Protein AF-A0A7C8AR17-F1 (afdb_monomer_lite)

Structure (mmCIF, N/CA/C/O backbone):
data_AF-A0A7C8AR17-F1
#
_entry.id   AF-A0A7C8AR17-F1
#
loop_
_atom_site.group_PDB
_atom_site.id
_atom_site.type_symbol
_atom_site.label_atom_id
_atom_site.label_alt_id
_atom_site.label_comp_id
_atom_site.label_asym_id
_atom_site.label_entity_id
_atom_site.label_seq_id
_atom_site.pdbx_PDB_ins_code
_atom_site.Cartn_x
_atom_site.Cartn_y
_atom_site.Cartn_z
_atom_site.occupancy
_atom_site.B_iso_or_equiv
_atom_site.auth_seq_id
_atom_site.auth_comp_id
_atom_site.auth_asym_id
_atom_site.auth_atom_id
_atom_site.pdbx_PDB_model_num
ATOM 1 N N . MET A 1 1 ? -0.932 -12.387 0.517 1.00 88.12 1 MET A N 1
ATOM 2 C CA . MET A 1 1 ? -2.046 -11.442 0.793 1.00 88.12 1 MET A CA 1
ATOM 3 C C . MET A 1 1 ? -3.404 -12.126 0.720 1.00 88.12 1 MET A C 1
ATOM 5 O O . MET A 1 1 ? -4.071 -12.160 1.744 1.00 88.12 1 MET A O 1
ATOM 9 N N . ALA A 1 2 ? -3.795 -12.712 -0.420 1.00 90.94 2 ALA A N 1
ATOM 10 C CA . ALA A 1 2 ? -5.060 -13.453 -0.530 1.00 90.94 2 ALA A CA 1
ATOM 11 C C . ALA A 1 2 ? -5.162 -14.620 0.474 1.00 90.94 2 ALA A C 1
ATOM 13 O O . ALA A 1 2 ? -6.153 -14.736 1.186 1.00 90.94 2 ALA A O 1
ATOM 14 N N . SER A 1 3 ? -4.085 -15.399 0.626 1.00 90.88 3 SER A N 1
ATOM 15 C CA . SER A 1 3 ? -3.964 -16.473 1.629 1.00 90.88 3 SER A CA 1
ATOM 16 C C . SER A 1 3 ? -4.079 -16.006 3.088 1.00 90.88 3 SER A C 1
ATOM 18 O O . SER A 1 3 ? -4.343 -16.815 3.966 1.00 90.88 3 SER A O 1
ATOM 20 N N . GLU A 1 4 ? -3.903 -14.709 3.350 1.00 91.38 4 GLU A N 1
ATOM 21 C CA . GLU A 1 4 ? -3.989 -14.090 4.683 1.00 91.38 4 GLU A CA 1
ATOM 22 C C . GLU A 1 4 ? -5.343 -13.374 4.886 1.00 91.38 4 GLU A C 1
ATOM 24 O O . GLU A 1 4 ? -5.515 -12.573 5.809 1.00 91.38 4 GLU A O 1
ATOM 29 N N . GLY A 1 5 ? -6.309 -13.627 3.993 1.00 92.31 5 GLY A N 1
ATOM 30 C CA . GLY A 1 5 ? -7.677 -13.117 4.085 1.00 92.31 5 GLY A C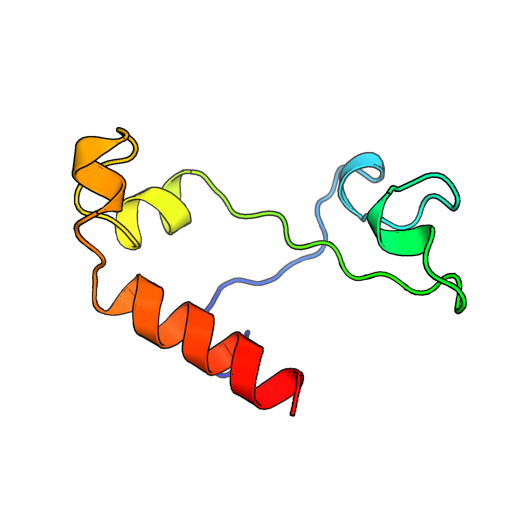A 1
ATOM 31 C C . GLY A 1 5 ? -7.868 -11.675 3.607 1.00 92.31 5 GLY A C 1
ATOM 32 O O . GLY A 1 5 ? -8.878 -11.056 3.940 1.00 92.31 5 GLY A O 1
ATOM 33 N N . PHE A 1 6 ? -6.924 -11.110 2.849 1.00 95.56 6 PHE A N 1
ATOM 34 C CA . PHE A 1 6 ? -7.123 -9.816 2.188 1.00 95.56 6 PHE A CA 1
ATOM 35 C C . PHE A 1 6 ? -7.716 -10.011 0.790 1.00 95.56 6 PHE A C 1
ATOM 37 O O . PHE A 1 6 ? -7.223 -10.831 0.020 1.00 95.56 6 PHE A O 1
ATOM 44 N N . ALA A 1 7 ? -8.734 -9.222 0.438 1.00 96.00 7 ALA A N 1
ATOM 45 C CA . ALA A 1 7 ? -9.213 -9.142 -0.939 1.00 96.00 7 ALA A CA 1
ATOM 46 C C . ALA A 1 7 ? -8.136 -8.491 -1.823 1.00 96.00 7 ALA A C 1
ATOM 48 O O . ALA A 1 7 ? -7.634 -7.415 -1.491 1.00 96.00 7 ALA A O 1
ATOM 49 N N . VAL A 1 8 ? -7.776 -9.154 -2.923 1.00 95.00 8 VAL A N 1
ATOM 50 C CA . VAL A 1 8 ? -6.737 -8.716 -3.866 1.00 95.00 8 VAL A CA 1
ATOM 51 C C . VAL A 1 8 ? -7.262 -8.893 -5.283 1.00 95.00 8 VAL A C 1
ATOM 53 O O . VAL A 1 8 ? -7.781 -9.954 -5.620 1.00 95.00 8 VAL A O 1
ATOM 56 N N . SER A 1 9 ? -7.111 -7.864 -6.106 1.00 94.69 9 SER A N 1
ATOM 57 C CA . SER A 1 9 ? -7.472 -7.881 -7.522 1.00 94.69 9 SER A CA 1
ATOM 58 C C . SER A 1 9 ? -6.704 -6.791 -8.258 1.00 94.69 9 SER A C 1
ATOM 60 O O . SER A 1 9 ? -6.423 -5.744 -7.669 1.00 94.69 9 SER A O 1
ATOM 62 N N . ASP A 1 10 ? -6.441 -6.994 -9.547 1.00 93.88 10 ASP A N 1
ATOM 63 C CA . ASP A 1 10 ? -5.984 -5.905 -10.408 1.00 93.88 10 ASP A CA 1
ATOM 64 C C . ASP A 1 10 ? -7.093 -4.846 -10.528 1.00 93.88 10 ASP A C 1
ATOM 66 O O . ASP A 1 10 ? -8.270 -5.198 -10.686 1.00 93.88 10 ASP A O 1
ATOM 70 N N . PRO A 1 11 ? -6.766 -3.545 -10.441 1.00 90.88 11 PRO A N 1
ATOM 71 C CA . PRO A 1 11 ? -7.758 -2.509 -10.657 1.00 90.88 11 PRO A CA 1
ATOM 72 C C . PRO A 1 11 ? -8.230 -2.527 -12.122 1.00 90.88 11 PRO A C 1
ATOM 74 O O . PRO A 1 11 ? -7.411 -2.687 -13.036 1.00 90.88 11 PRO A O 1
ATOM 77 N N . PRO A 1 12 ? -9.536 -2.313 -12.374 1.00 91.56 12 PRO A N 1
ATOM 78 C CA . PRO A 1 12 ? -10.074 -2.272 -13.735 1.00 91.56 12 PRO A CA 1
ATOM 79 C C . PRO A 1 12 ? -9.547 -1.068 -14.525 1.00 91.56 12 PRO A C 1
ATOM 81 O O . PRO A 1 12 ? -9.469 -1.116 -15.747 1.00 91.56 12 PRO A O 1
ATOM 84 N N . ASN A 1 13 ? -9.161 0.005 -13.829 1.00 92.81 13 ASN A N 1
ATOM 85 C CA . ASN A 1 13 ? -8.474 1.139 -14.430 1.00 92.81 13 ASN A CA 1
ATOM 86 C C . ASN A 1 13 ? -6.991 0.795 -14.643 1.00 92.81 13 ASN A C 1
ATOM 88 O O . ASN A 1 13 ? -6.254 0.621 -13.668 1.00 92.81 13 ASN A O 1
ATOM 92 N N . SER A 1 14 ? -6.558 0.744 -15.905 1.00 92.38 14 SER A N 1
ATOM 93 C CA . SER A 1 14 ? -5.173 0.459 -16.302 1.00 92.38 14 SER A CA 1
ATOM 94 C C . SER A 1 14 ? -4.157 1.418 -15.683 1.00 92.38 14 SER A C 1
ATOM 96 O O . SER A 1 14 ? -3.057 0.990 -15.335 1.00 92.38 14 SER A O 1
ATOM 98 N N . GLU A 1 15 ? -4.536 2.677 -15.453 1.00 91.00 15 GLU A N 1
ATOM 99 C CA . GLU A 1 15 ? -3.659 3.698 -14.863 1.00 91.00 15 GLU A CA 1
ATOM 100 C C . GLU A 1 15 ? -3.254 3.365 -13.419 1.00 91.00 15 GLU A C 1
ATOM 102 O O . GLU A 1 15 ? -2.205 3.787 -12.937 1.00 91.00 15 GLU A O 1
ATOM 107 N N . LEU A 1 16 ? -4.061 2.557 -12.727 1.00 93.75 16 LEU A N 1
ATOM 108 C CA . LEU A 1 16 ? -3.810 2.132 -11.349 1.00 93.75 16 LEU A CA 1
ATOM 109 C C . LEU A 1 16 ? -3.028 0.815 -11.254 1.00 93.75 16 LEU A C 1
ATOM 111 O O . LEU A 1 16 ? -2.722 0.363 -10.155 1.00 93.75 16 LEU A O 1
ATOM 115 N N . GLN A 1 17 ? -2.700 0.178 -12.382 1.00 94.94 17 GLN A N 1
ATOM 116 C CA . GLN A 1 17 ? -2.000 -1.112 -12.387 1.00 94.94 17 GLN A CA 1
ATOM 117 C C . GLN A 1 17 ? -0.482 -0.977 -12.192 1.00 94.94 17 GLN A C 1
ATOM 119 O O . GLN A 1 17 ? 0.208 -1.985 -12.061 1.00 94.94 17 GLN A O 1
ATOM 124 N N . GLY A 1 18 ? 0.065 0.245 -12.216 1.00 94.94 18 GLY A N 1
ATOM 125 C CA . GLY A 1 18 ? 1.491 0.495 -11.979 1.00 94.94 18 GLY A CA 1
ATOM 126 C C . GLY A 1 18 ? 2.435 -0.043 -13.065 1.00 94.94 18 GLY A C 1
ATOM 127 O O . GLY A 1 18 ? 3.636 -0.139 -12.835 1.00 94.94 18 GLY A O 1
ATOM 128 N N . ARG A 1 19 ? 1.918 -0.397 -14.251 1.00 95.12 19 ARG A N 1
ATOM 129 C CA . ARG A 1 19 ? 2.696 -1.015 -15.347 1.00 95.12 19 ARG A CA 1
ATOM 130 C C . ARG A 1 19 ? 3.438 -0.006 -16.226 1.00 95.12 19 ARG A C 1
ATOM 132 O O . ARG A 1 19 ? 4.299 -0.397 -17.007 1.00 95.12 19 ARG A O 1
ATOM 139 N N . HIS A 1 20 ? 3.099 1.279 -16.129 1.00 95.38 20 HIS A N 1
ATOM 140 C CA . HIS A 1 20 ? 3.703 2.305 -16.973 1.00 95.38 20 HIS A CA 1
ATOM 141 C C . HIS A 1 20 ? 5.205 2.468 -16.654 1.00 95.38 20 HIS A C 1
ATOM 143 O O . HIS A 1 20 ? 5.551 2.592 -15.474 1.00 95.38 20 HIS A O 1
ATOM 149 N N . PRO A 1 21 ? 6.108 2.534 -17.654 1.00 95.12 21 PRO A N 1
ATOM 150 C CA . PRO A 1 21 ? 7.550 2.669 -17.413 1.00 95.12 21 PRO A CA 1
ATOM 151 C C . PRO A 1 21 ? 7.942 3.926 -16.625 1.00 95.12 21 PRO A C 1
ATOM 153 O O . PRO A 1 21 ? 8.933 3.920 -15.907 1.00 95.12 21 PRO A O 1
ATOM 156 N N . GLN A 1 22 ? 7.151 4.998 -16.732 1.00 95.88 22 GLN A N 1
ATOM 157 C CA . GLN A 1 22 ? 7.374 6.253 -15.997 1.00 95.88 22 GLN A CA 1
ATOM 158 C C . GLN A 1 22 ? 6.680 6.300 -14.625 1.00 95.88 22 GLN A C 1
ATOM 160 O O . GLN A 1 22 ? 6.733 7.324 -13.948 1.00 95.88 22 GLN A O 1
ATOM 165 N N . ASN A 1 23 ? 5.999 5.229 -14.203 1.00 96.81 23 ASN A N 1
ATOM 166 C CA . ASN A 1 23 ? 5.512 5.147 -12.831 1.00 96.81 23 ASN A CA 1
ATOM 167 C C . ASN A 1 23 ? 6.715 5.191 -11.877 1.00 96.81 23 ASN A C 1
ATOM 169 O O . ASN A 1 23 ? 7.684 4.461 -12.080 1.00 96.81 23 ASN A O 1
ATOM 173 N N . ILE A 1 24 ? 6.643 6.009 -10.824 1.00 96.88 24 ILE A N 1
ATOM 174 C CA . ILE A 1 24 ? 7.752 6.203 -9.881 1.00 96.88 24 ILE A CA 1
ATOM 175 C C . ILE A 1 24 ? 8.270 4.889 -9.274 1.00 96.88 24 ILE A C 1
ATOM 177 O O . ILE A 1 24 ? 9.471 4.754 -9.051 1.00 96.88 24 ILE A O 1
ATOM 181 N N . CYS A 1 25 ? 7.404 3.889 -9.073 1.00 96.75 25 CYS A N 1
ATOM 182 C CA . CYS A 1 25 ? 7.797 2.570 -8.577 1.00 96.75 25 CYS A CA 1
ATOM 183 C C . CYS A 1 25 ? 8.733 1.821 -9.542 1.00 96.75 25 CYS A C 1
ATOM 185 O O . CYS A 1 25 ? 9.533 1.004 -9.091 1.00 96.75 25 CYS A O 1
ATOM 187 N N . ASN A 1 26 ? 8.662 2.103 -10.846 1.00 97.69 26 ASN A N 1
ATOM 188 C CA . ASN A 1 26 ? 9.461 1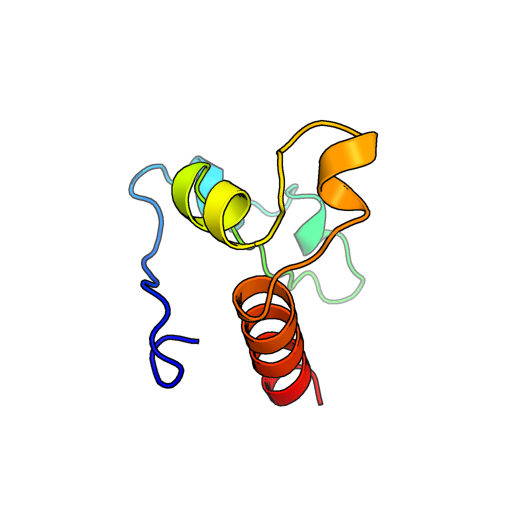.455 -11.890 1.00 97.69 26 ASN A CA 1
ATOM 189 C C . ASN A 1 26 ? 10.749 2.221 -12.227 1.00 97.69 26 ASN A C 1
ATOM 191 O O . ASN A 1 26 ? 11.507 1.769 -13.075 1.00 97.69 26 ASN A O 1
ATOM 195 N N . LEU A 1 27 ? 11.043 3.345 -11.565 1.00 97.50 27 LEU A N 1
ATOM 196 C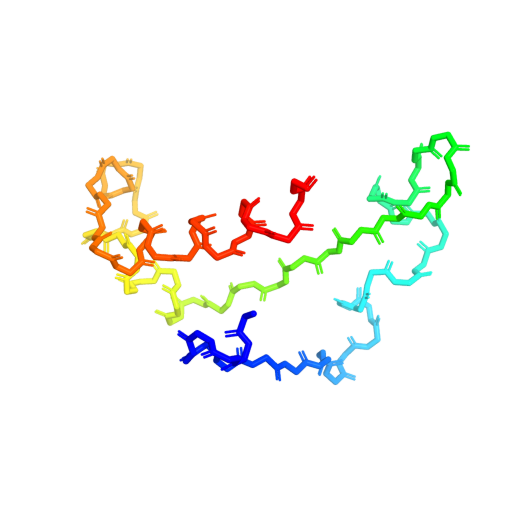 CA . LEU A 1 27 ? 12.258 4.139 -11.818 1.00 97.50 27 LEU A CA 1
ATOM 197 C C . LEU A 1 27 ? 13.495 3.636 -11.049 1.00 97.50 27 LEU A C 1
ATOM 199 O O . LEU A 1 27 ? 14.506 4.331 -10.954 1.00 97.50 27 LEU A O 1
ATOM 203 N N . SER A 1 28 ? 13.419 2.439 -10.466 1.00 96.06 28 SER A N 1
ATOM 204 C CA . SER A 1 28 ? 14.560 1.786 -9.823 1.00 96.06 28 SER A CA 1
ATOM 205 C C . SER A 1 28 ? 15.552 1.247 -10.862 1.00 96.06 28 SER A C 1
ATOM 207 O O . SER A 1 28 ? 15.224 1.094 -12.037 1.00 96.06 28 SER A O 1
ATOM 209 N N . ALA A 1 29 ? 16.763 0.885 -10.424 1.00 97.19 29 ALA A N 1
ATOM 210 C CA . ALA A 1 29 ? 17.813 0.358 -11.305 1.00 97.19 29 ALA A CA 1
ATOM 211 C C . ALA A 1 29 ? 17.393 -0.886 -12.119 1.00 97.19 29 ALA A C 1
ATOM 213 O O . ALA A 1 29 ? 17.975 -1.161 -13.164 1.00 97.19 29 ALA A O 1
ATOM 214 N N . THR A 1 30 ? 16.395 -1.645 -11.653 1.00 96.31 30 THR A N 1
ATOM 215 C CA . THR A 1 30 ? 15.901 -2.851 -12.335 1.00 96.31 30 THR A CA 1
ATOM 216 C C . THR A 1 30 ? 14.704 -2.591 -13.244 1.00 96.31 30 THR A C 1
ATOM 218 O O . THR A 1 30 ? 14.310 -3.496 -13.981 1.00 96.31 30 THR A O 1
ATOM 221 N N . GLY A 1 31 ? 14.085 -1.409 -13.172 1.00 96.62 31 GLY A N 1
ATOM 222 C CA . GLY A 1 31 ? 12.853 -1.105 -13.899 1.00 96.62 31 GLY A CA 1
ATOM 223 C C . GLY A 1 31 ? 11.602 -1.830 -13.379 1.00 96.62 31 GLY A C 1
ATOM 224 O O . GLY A 1 31 ? 10.567 -1.799 -14.039 1.00 96.62 31 GLY A O 1
ATOM 225 N N . LYS A 1 32 ? 11.688 -2.546 -12.246 1.00 95.50 32 LYS A N 1
ATOM 226 C CA . LYS A 1 32 ? 10.650 -3.481 -11.772 1.00 95.50 32 LYS A CA 1
ATOM 227 C C . LYS A 1 32 ? 10.110 -3.067 -10.404 1.00 95.50 32 LYS A C 1
ATOM 229 O O . LYS A 1 32 ? 10.663 -3.453 -9.374 1.00 95.50 32 LYS A O 1
ATOM 234 N N . GLY A 1 33 ? 9.039 -2.282 -10.406 1.00 95.31 33 GLY A N 1
ATOM 235 C CA . GLY A 1 33 ? 8.315 -1.848 -9.216 1.00 95.31 33 GLY A CA 1
ATOM 236 C C . GLY A 1 33 ? 7.068 -2.674 -8.917 1.00 95.31 33 GLY A C 1
ATOM 237 O O . GLY A 1 33 ? 6.539 -3.380 -9.772 1.00 95.31 33 GLY A O 1
ATOM 238 N N . VAL A 1 34 ? 6.569 -2.543 -7.686 1.00 94.31 34 VAL A N 1
ATOM 239 C CA . VAL A 1 34 ? 5.257 -3.054 -7.268 1.00 94.31 34 VAL A CA 1
ATOM 240 C C . VAL A 1 34 ? 4.469 -1.903 -6.650 1.00 94.31 34 VAL A C 1
ATOM 242 O O . VAL A 1 34 ? 4.955 -1.247 -5.729 1.00 94.31 34 VAL A O 1
ATOM 245 N N . GLN A 1 35 ? 3.250 -1.678 -7.138 1.00 95.75 35 GLN A N 1
ATOM 246 C CA . GLN A 1 35 ? 2.301 -0.712 -6.584 1.00 95.75 35 GLN A CA 1
ATOM 247 C C . GLN A 1 35 ? 1.168 -1.452 -5.863 1.00 95.75 35 GLN A C 1
ATOM 249 O O . GLN A 1 35 ? 0.661 -2.457 -6.355 1.00 95.75 35 GLN A O 1
ATOM 254 N N . LEU A 1 36 ? 0.764 -0.949 -4.693 1.00 95.50 36 LEU A N 1
ATOM 255 C CA . LEU A 1 36 ? -0.381 -1.456 -3.934 1.00 95.50 36 LEU A CA 1
ATOM 256 C C . LEU A 1 36 ? -1.414 -0.343 -3.764 1.00 95.50 36 LEU A C 1
ATOM 258 O O . LEU A 1 36 ? -1.188 0.609 -3.018 1.00 95.50 36 LEU A O 1
ATOM 262 N N . GLU A 1 37 ? -2.570 -0.495 -4.405 1.00 96.25 37 GLU A N 1
ATOM 263 C CA . GLU A 1 37 ? -3.715 0.393 -4.203 1.00 96.25 37 GLU A CA 1
ATOM 264 C C . GLU A 1 37 ? -4.581 -0.091 -3.036 1.00 96.25 37 GLU A C 1
ATOM 266 O O . GLU A 1 37 ? -5.081 -1.216 -3.027 1.00 96.25 37 GLU A O 1
ATOM 271 N N . ILE A 1 38 ? -4.773 0.764 -2.024 1.00 96.31 38 ILE A N 1
ATOM 272 C CA . ILE A 1 38 ? -5.468 0.401 -0.779 1.00 96.31 38 ILE A CA 1
ATOM 273 C C . ILE A 1 38 ? -6.749 1.225 -0.625 1.00 96.31 38 ILE A C 1
ATOM 275 O O . ILE A 1 38 ? -6.725 2.445 -0.400 1.00 96.31 38 ILE A O 1
ATOM 279 N N . THR A 1 39 ? -7.889 0.534 -0.665 1.00 96.31 39 THR A N 1
ATOM 280 C CA . THR A 1 39 ? -9.216 1.152 -0.547 1.00 96.31 39 THR A CA 1
ATOM 281 C C . THR A 1 39 ? -9.373 1.965 0.742 1.00 96.31 39 THR A C 1
ATOM 283 O O . THR A 1 39 ? -8.764 1.688 1.781 1.00 96.31 39 THR A O 1
ATOM 286 N N . VAL A 1 40 ? -10.249 2.976 0.706 1.00 97.81 40 VAL A N 1
ATOM 287 C CA . VAL A 1 40 ? -10.614 3.761 1.900 1.00 97.81 40 VAL A CA 1
ATOM 288 C C . VAL A 1 40 ? -11.135 2.850 3.015 1.00 97.81 40 VAL A C 1
ATOM 290 O O . VAL A 1 40 ? -10.779 3.051 4.175 1.00 97.81 40 VAL A O 1
ATOM 293 N N . GLY A 1 41 ? -11.951 1.848 2.668 1.00 97.81 41 GLY A N 1
ATOM 294 C CA . GLY A 1 41 ? -12.525 0.898 3.620 1.00 97.81 41 GLY A CA 1
ATOM 295 C C . GLY A 1 41 ? -11.453 0.128 4.385 1.00 97.81 41 GLY A C 1
ATOM 296 O O . GLY A 1 41 ? -11.448 0.152 5.615 1.00 97.81 41 GLY A O 1
ATOM 297 N N . LEU A 1 42 ? -10.485 -0.461 3.675 1.00 97.62 42 LEU A N 1
ATOM 298 C CA . LEU A 1 42 ? -9.386 -1.184 4.314 1.00 97.62 42 LEU A CA 1
ATOM 299 C C . LEU A 1 42 ? -8.522 -0.250 5.177 1.00 97.62 42 LEU A C 1
ATOM 301 O O . LEU A 1 42 ? -8.214 -0.576 6.322 1.00 97.62 42 LEU A O 1
ATOM 305 N N . ARG A 1 43 ? -8.218 0.966 4.702 1.00 98.38 43 ARG A N 1
ATOM 306 C CA . ARG A 1 43 ? -7.493 1.963 5.511 1.00 98.38 43 ARG A CA 1
ATOM 307 C C . ARG A 1 43 ? -8.252 2.350 6.78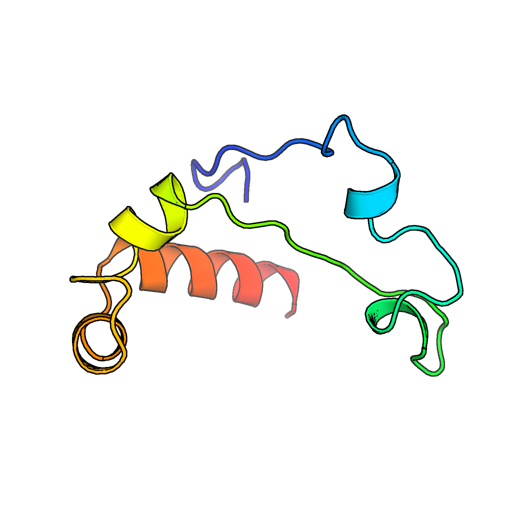5 1.00 98.38 43 ARG A C 1
ATOM 309 O O . ARG A 1 43 ? -7.624 2.531 7.822 1.00 98.38 43 ARG A O 1
ATOM 316 N N . ARG A 1 44 ? -9.585 2.460 6.746 1.00 98.44 44 ARG A N 1
ATOM 317 C CA . ARG A 1 44 ? -10.412 2.726 7.941 1.00 98.44 44 ARG A CA 1
ATOM 318 C C . ARG A 1 44 ? -10.392 1.569 8.940 1.00 98.44 44 ARG A C 1
ATOM 320 O O . ARG A 1 44 ? -10.488 1.822 10.129 1.00 98.44 44 ARG A O 1
ATOM 327 N N . GLN A 1 45 ? -10.227 0.328 8.487 1.00 98.12 45 GLN A N 1
ATOM 328 C CA . GLN A 1 45 ? -10.064 -0.818 9.388 1.00 98.12 45 GLN A CA 1
ATOM 329 C C . GLN A 1 45 ? -8.679 -0.862 10.050 1.00 98.12 45 GLN A C 1
ATOM 331 O O . GLN A 1 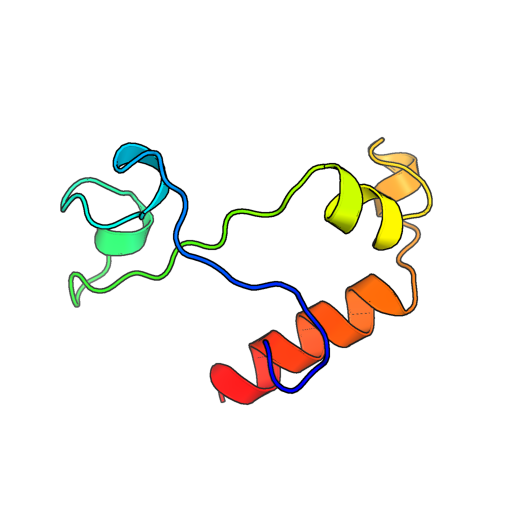45 ? -8.534 -1.433 11.128 1.00 98.12 45 GLN A O 1
ATOM 336 N N . MET A 1 46 ? -7.656 -0.274 9.423 1.00 98.62 46 MET A N 1
ATOM 337 C CA . MET A 1 46 ? -6.266 -0.280 9.902 1.00 98.62 46 MET A CA 1
ATOM 338 C C . MET A 1 46 ? -5.972 0.739 11.010 1.00 98.62 46 MET A C 1
ATOM 340 O O . MET A 1 46 ? -5.018 0.559 11.767 1.00 98.62 46 MET A O 1
ATOM 344 N N . PHE A 1 47 ? -6.762 1.805 11.124 1.00 98.62 47 PHE A N 1
ATOM 345 C CA . PHE A 1 47 ? -6.496 2.909 12.050 1.00 98.62 47 PHE A CA 1
ATOM 346 C C . PHE A 1 47 ? -7.750 3.304 12.820 1.00 98.62 47 PHE A C 1
ATOM 348 O O . PHE A 1 47 ? -8.858 3.130 12.326 1.00 98.62 47 PHE A O 1
ATOM 355 N N . SER A 1 48 ? -7.590 3.936 13.987 1.00 97.25 48 SER A N 1
ATOM 356 C CA . SER A 1 48 ? -8.739 4.498 14.718 1.00 97.25 48 SER A CA 1
ATOM 357 C C . SER A 1 48 ? -9.416 5.659 13.970 1.00 97.25 48 SER A C 1
ATOM 359 O O . SER A 1 48 ? -10.530 6.053 14.294 1.00 97.25 48 SER A O 1
ATOM 361 N N . GLY A 1 49 ? -8.727 6.244 12.988 1.00 96.94 49 GLY A N 1
ATOM 362 C CA . GLY A 1 49 ? -9.243 7.271 12.092 1.00 96.94 49 GLY A CA 1
ATOM 363 C C . GLY A 1 49 ? -8.202 7.662 11.045 1.00 96.94 49 GLY A C 1
ATOM 364 O O . GLY A 1 49 ? -7.005 7.470 11.244 1.00 96.94 49 GLY A O 1
ATOM 365 N N . LEU A 1 50 ? -8.641 8.235 9.921 1.00 97.94 50 LEU A N 1
ATOM 366 C CA . LEU A 1 50 ? -7.738 8.620 8.823 1.00 97.94 50 LEU A CA 1
ATOM 367 C C . LEU A 1 50 ? -7.081 9.999 8.997 1.00 97.94 50 LEU A C 1
ATOM 369 O O . LEU A 1 50 ? -6.308 10.406 8.127 1.00 97.94 50 LEU A O 1
ATOM 373 N N . THR A 1 51 ? -7.350 10.681 10.114 1.00 98.00 51 THR A N 1
ATOM 374 C CA . THR A 1 51 ? -6.682 11.928 10.514 1.00 98.00 51 THR A CA 1
ATOM 375 C C . THR A 1 51 ? -5.238 11.667 10.945 1.00 98.00 51 THR A C 1
ATOM 377 O O . THR A 1 51 ? -4.871 10.537 11.272 1.00 98.00 51 THR A O 1
ATOM 380 N N . ILE A 1 52 ? -4.416 12.719 11.013 1.00 97.06 52 ILE A N 1
ATOM 381 C CA . ILE A 1 52 ? -3.025 12.626 11.492 1.00 97.06 52 ILE A CA 1
ATOM 382 C C . ILE A 1 52 ? -2.965 11.963 12.877 1.00 97.06 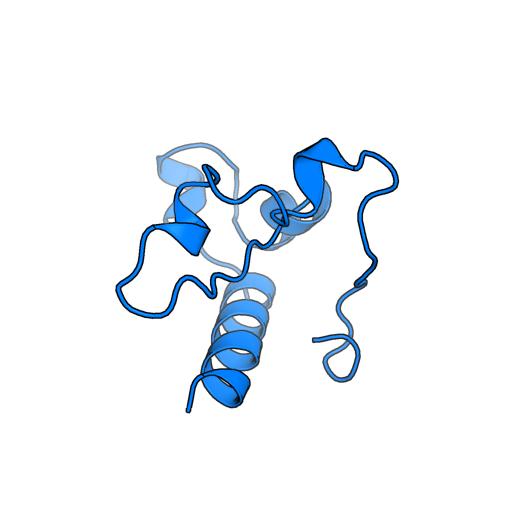52 ILE A C 1
ATOM 384 O O . ILE A 1 52 ? -2.162 11.060 13.100 1.00 97.06 52 ILE A O 1
ATOM 388 N N . ARG A 1 53 ? -3.847 12.370 13.802 1.00 97.69 53 ARG A N 1
ATOM 389 C CA . ARG A 1 53 ? -3.920 11.782 15.147 1.00 97.69 53 ARG A CA 1
ATOM 390 C C . ARG A 1 53 ? -4.456 10.349 15.116 1.00 97.69 53 ARG A C 1
ATOM 392 O O . ARG A 1 53 ? -3.900 9.498 15.799 1.00 97.69 53 ARG A O 1
ATOM 399 N N . GLY A 1 54 ? -5.482 10.069 14.310 1.00 97.69 54 GLY A N 1
ATOM 400 C CA . GLY A 1 54 ? -6.076 8.733 14.204 1.00 97.69 54 GLY A CA 1
ATOM 401 C C . GLY A 1 54 ? -5.102 7.678 13.671 1.00 97.69 54 GLY A C 1
ATOM 402 O O . GLY A 1 54 ? -5.058 6.566 14.188 1.00 97.69 54 GLY A O 1
ATOM 403 N N . ARG A 1 55 ? -4.236 8.043 12.717 1.00 97.56 55 ARG A N 1
ATOM 404 C CA . ARG A 1 55 ? -3.225 7.134 12.147 1.00 97.56 55 ARG A CA 1
ATOM 405 C C . ARG A 1 55 ? -2.106 6.745 13.116 1.00 97.56 55 ARG A C 1
ATOM 407 O O . ARG A 1 55 ? -1.389 5.780 12.852 1.00 97.56 55 ARG A O 1
ATOM 414 N N . LYS A 1 56 ? -1.952 7.458 14.240 1.00 97.88 56 LYS A N 1
ATOM 415 C CA . LYS A 1 56 ? -1.026 7.053 15.312 1.00 97.88 56 LYS A CA 1
ATOM 416 C C . LYS A 1 56 ? -1.512 5.792 16.033 1.00 97.88 56 LYS A C 1
ATOM 418 O O . LYS A 1 56 ? -0.687 5.029 16.525 1.00 97.88 56 LYS A O 1
ATOM 423 N N . ASN A 1 57 ? -2.822 5.540 16.027 1.00 97.62 57 ASN A N 1
ATOM 424 C CA . ASN A 1 57 ? -3.439 4.383 16.666 1.00 97.62 57 ASN A CA 1
ATOM 425 C C . ASN A 1 57 ? -3.742 3.309 15.615 1.00 97.62 57 ASN A C 1
ATOM 427 O O . ASN A 1 57 ? -4.719 3.402 14.867 1.00 97.62 57 ASN A O 1
ATOM 431 N N . ARG A 1 58 ? -2.878 2.296 15.546 1.00 98.50 58 ARG A N 1
ATOM 432 C CA . ARG A 1 58 ? -2.969 1.179 14.596 1.00 98.50 58 ARG A CA 1
ATOM 433 C C . ARG A 1 58 ? -3.796 0.047 15.193 1.00 98.50 58 ARG A C 1
ATOM 435 O O . ARG A 1 58 ? -3.679 -0.253 16.377 1.00 98.50 58 ARG A O 1
ATOM 442 N N . THR A 1 59 ? -4.625 -0.588 14.377 1.00 98.50 59 THR A N 1
ATOM 443 C CA . THR A 1 59 ? -5.415 -1.755 14.785 1.00 98.50 59 THR A CA 1
ATOM 444 C C . THR A 1 59 ? -4.648 -3.052 14.519 1.00 98.50 59 THR A C 1
ATOM 446 O O . THR A 1 59 ? -3.620 -3.069 13.839 1.00 98.50 59 THR A O 1
ATOM 449 N N . LYS A 1 60 ? -5.193 -4.186 14.975 1.00 98.12 60 LYS A N 1
ATOM 450 C CA . LYS A 1 60 ? -4.668 -5.519 14.625 1.00 98.12 60 LYS A CA 1
ATOM 451 C C . LYS A 1 60 ? -4.620 -5.755 13.107 1.00 98.12 60 LYS A C 1
ATOM 453 O O . LYS A 1 60 ? -3.722 -6.442 12.630 1.00 98.12 60 LYS A O 1
ATOM 458 N N . VAL A 1 61 ? -5.540 -5.154 12.343 1.00 98.00 61 VAL A N 1
ATOM 459 C CA . VAL A 1 61 ? -5.587 -5.282 10.875 1.00 98.00 61 VAL A CA 1
ATOM 460 C C . VAL A 1 61 ? -4.360 -4.642 10.229 1.00 98.00 61 VAL A C 1
ATOM 462 O O . VAL A 1 61 ? -3.793 -5.225 9.309 1.00 98.00 61 VAL A O 1
ATOM 465 N N . PHE A 1 62 ? -3.911 -3.486 10.733 1.00 98.38 62 PHE A N 1
ATOM 466 C CA . PHE A 1 62 ? -2.678 -2.848 10.263 1.00 98.38 62 PHE A CA 1
ATOM 467 C C . PHE A 1 62 ? -1.468 -3.760 10.459 1.00 98.38 62 PHE A C 1
ATOM 469 O O . PHE A 1 62 ? -0.713 -3.988 9.519 1.00 98.38 62 PHE A O 1
ATOM 476 N N . HIS A 1 63 ? -1.304 -4.313 11.663 1.00 98.06 63 HIS A N 1
ATOM 477 C CA . HIS A 1 63 ? -0.162 -5.173 11.971 1.00 98.06 63 HIS A CA 1
ATOM 478 C C . HIS A 1 63 ? -0.162 -6.445 11.122 1.00 98.06 63 HIS A C 1
ATOM 480 O O . HIS A 1 63 ? 0.857 -6.750 10.510 1.00 98.06 63 HIS A O 1
ATOM 486 N N . ARG A 1 64 ? -1.316 -7.113 10.982 1.00 97.50 64 ARG A N 1
ATOM 487 C CA . ARG A 1 64 ? -1.456 -8.286 10.106 1.00 97.50 64 ARG A CA 1
ATOM 488 C C . ARG A 1 64 ? -1.114 -7.961 8.650 1.00 97.50 64 ARG A C 1
ATOM 490 O O . ARG A 1 64 ? -0.452 -8.750 7.983 1.00 97.50 64 ARG A O 1
ATOM 497 N N . PHE A 1 65 ? -1.556 -6.807 8.150 1.00 97.69 65 PHE A N 1
ATOM 498 C CA . PHE A 1 65 ? -1.262 -6.372 6.784 1.00 97.69 65 PHE A CA 1
ATOM 499 C C . PHE A 1 65 ? 0.236 -6.134 6.565 1.00 97.69 65 PHE A C 1
ATOM 501 O O . PHE A 1 65 ? 0.797 -6.634 5.593 1.00 97.69 65 PHE A O 1
ATOM 508 N N . VAL A 1 66 ? 0.893 -5.415 7.481 1.00 97.31 66 VAL A N 1
ATOM 509 C CA . VAL A 1 66 ? 2.340 -5.157 7.407 1.00 97.31 66 VAL A CA 1
ATOM 510 C C . VAL A 1 66 ? 3.131 -6.458 7.495 1.00 97.31 66 VAL A C 1
ATOM 512 O O . VAL A 1 66 ? 4.015 -6.682 6.674 1.00 97.31 66 VAL A O 1
ATOM 515 N N . GLU A 1 67 ? 2.788 -7.338 8.434 1.00 97.00 67 GLU A N 1
ATOM 516 C CA . GLU A 1 67 ? 3.442 -8.638 8.583 1.00 97.00 67 GLU A CA 1
ATOM 517 C C . GLU A 1 67 ? 3.291 -9.492 7.316 1.00 97.00 67 GLU A C 1
ATOM 519 O O . GLU A 1 67 ? 4.263 -10.072 6.837 1.00 97.00 67 GLU A O 1
ATOM 524 N N . THR A 1 68 ? 2.097 -9.500 6.716 1.00 95.69 68 THR A N 1
ATOM 525 C CA . THR A 1 68 ? 1.845 -10.197 5.447 1.00 95.69 68 THR A CA 1
ATOM 526 C C . THR A 1 68 ? 2.778 -9.711 4.338 1.00 95.69 68 THR A C 1
ATOM 528 O O . THR A 1 68 ? 3.303 -10.527 3.587 1.00 95.69 68 THR A O 1
ATOM 531 N N . ILE A 1 69 ? 2.993 -8.397 4.222 1.00 95.44 69 ILE A N 1
ATOM 532 C CA . ILE A 1 69 ? 3.913 -7.828 3.226 1.00 95.44 69 ILE A CA 1
ATOM 533 C C . ILE A 1 69 ? 5.357 -8.213 3.558 1.00 95.44 69 ILE A C 1
ATOM 535 O O . ILE A 1 69 ? 6.096 -8.647 2.679 1.00 95.44 69 ILE A O 1
ATOM 539 N N . GLN A 1 70 ? 5.755 -8.107 4.826 1.00 95.81 70 GLN A N 1
ATOM 540 C CA . GLN A 1 70 ? 7.109 -8.443 5.264 1.00 95.81 70 GLN A CA 1
ATOM 541 C C . GLN A 1 70 ? 7.480 -9.900 4.979 1.00 95.81 70 GLN A C 1
ATOM 543 O O . GLN A 1 70 ? 8.627 -10.158 4.636 1.00 95.81 70 GLN A O 1
ATOM 548 N N . ARG A 1 71 ? 6.537 -10.844 5.078 1.00 93.50 71 ARG A N 1
ATOM 549 C CA . ARG A 1 71 ? 6.784 -12.256 4.735 1.00 93.50 71 ARG A CA 1
ATOM 550 C C . ARG A 1 71 ? 7.097 -12.483 3.253 1.00 93.50 71 ARG A C 1
ATOM 552 O O . ARG A 1 71 ? 7.734 -13.475 2.942 1.00 93.50 71 ARG A O 1
ATOM 559 N N . VAL A 1 72 ? 6.636 -11.604 2.362 1.00 88.94 72 VAL A N 1
ATOM 560 C CA . VAL A 1 72 ? 6.857 -11.716 0.906 1.00 88.94 72 VAL A CA 1
ATOM 561 C C . VAL A 1 72 ? 8.123 -10.977 0.463 1.00 88.94 72 VAL A C 1
ATOM 563 O O . VAL A 1 72 ? 8.690 -11.298 -0.573 1.00 88.94 72 VAL A O 1
ATOM 566 N N . LEU A 1 73 ? 8.548 -9.965 1.225 1.00 89.25 73 LEU A N 1
ATOM 567 C CA . LEU A 1 73 ? 9.741 -9.164 0.929 1.00 89.25 73 LEU A CA 1
ATOM 568 C C . LEU A 1 73 ? 11.039 -9.723 1.533 1.00 89.25 73 LEU A C 1
ATOM 570 O O . LEU A 1 73 ? 12.108 -9.193 1.236 1.00 89.25 73 LEU A O 1
ATOM 574 N N . ARG A 1 74 ? 10.937 -10.715 2.418 1.00 68.12 74 ARG A N 1
ATOM 575 C CA . ARG A 1 74 ? 12.078 -11.463 2.955 1.00 68.12 74 ARG A CA 1
ATOM 576 C C . ARG A 1 74 ? 12.455 -12.587 2.007 1.00 68.12 74 ARG A C 1
ATOM 578 O O . ARG A 1 74 ? 13.674 -12.818 1.883 1.00 68.12 74 ARG A O 1
#

pLDDT: mean 95.36, std 4.07, range [68.12, 98.62]

Secondary structure (DSSP, 8-state):
-GGGT------SSGGGS--STTSGGG-STTS--------HHHHHHHBS-SSTTGGGSB-HHHHHHHHHHHHHH-

Foldseek 3Di:
DVVLVDDDDQDPDPVQNQPDLPRPQLPDPVSDGHDDDDDPVLVVQQWCDPDPVGNVGGDPSVVSVVVVVVVVVD

Radius of gyration: 14.31 Å; chains: 1; bounding box: 30×29×34 Å

Sequence (74 aa):
MASEGFAVSDPPNSELQGRHPQNICNLSATGKGVQLEITVGLRRQMFSGLTIRGRKNRTKVFHRFVETIQRVLR